Protein AF-A0A9W8NWK1-F1 (afdb_monomer_lite)

Secondary structure (DSSP, 8-state):
---S-HHHHHHHHHHTTT-HHHHHHHHTT-HHHHHHHHHHHTSS-----S-HHHHHHHHHHHHHHHHT--S-GGGPPPHHHHHHHHSTHHHHHHH--S--------PPPS----------

pLDDT: mean 70.82, std 20.49, range [30.94, 94.88]

InterPro domains:
  IPR001810 F-box domain [PF12937] (1-46)
  IPR036047 F-box-like domain superfamily [SSF81383] (1-43)

Radius of gyration: 23.26 Å; chains: 1; bounding box: 52×29×70 Å

Structure (mmCIF, N/CA/C/O backbone):
data_AF-A0A9W8NWK1-F1
#
_entry.id   AF-A0A9W8NWK1-F1
#
loop_
_atom_site.group_PDB
_atom_site.id
_atom_site.type_symbol
_atom_site.label_atom_id
_atom_site.label_alt_id
_atom_site.label_comp_id
_atom_site.label_asym_id
_atom_site.label_entity_id
_atom_site.label_seq_id
_atom_site.pdbx_PDB_ins_code
_atom_site.Cartn_x
_atom_site.Cartn_y
_atom_site.Cartn_z
_atom_site.occupancy
_atom_site.B_iso_or_equiv
_atom_site.auth_seq_id
_atom_site.auth_comp_id
_atom_site.auth_asym_id
_atom_site.auth_atom_id
_atom_site.pdbx_PDB_model_num
ATOM 1 N N . MET A 1 1 ? -17.548 -1.662 20.714 1.00 54.94 1 MET A N 1
ATOM 2 C CA . MET A 1 1 ? -16.149 -1.701 21.197 1.00 54.94 1 MET A CA 1
ATOM 3 C C . MET A 1 1 ? -15.640 -0.285 21.454 1.00 54.94 1 MET A C 1
ATOM 5 O O . MET A 1 1 ? -14.820 0.223 20.707 1.00 54.94 1 MET A O 1
ATOM 9 N N . SER A 1 2 ? -16.175 0.376 22.480 1.00 61.62 2 SER A N 1
ATOM 10 C CA . SER A 1 2 ? -15.897 1.785 22.815 1.00 61.62 2 SER A CA 1
ATOM 11 C C . SER A 1 2 ? -15.067 1.956 24.091 1.00 61.62 2 SER A C 1
ATOM 13 O O . SER A 1 2 ? -14.885 3.077 24.542 1.00 61.62 2 SER A O 1
ATOM 15 N N . ASN A 1 3 ? -14.581 0.858 24.680 1.00 78.31 3 ASN A N 1
ATOM 16 C CA . ASN A 1 3 ? -13.991 0.874 26.024 1.00 78.31 3 ASN A CA 1
ATOM 17 C C . ASN A 1 3 ? -12.473 0.649 26.026 1.00 78.31 3 ASN A C 1
ATOM 19 O O . ASN A 1 3 ? -11.885 0.565 27.098 1.00 78.31 3 ASN A O 1
ATOM 23 N N . LEU A 1 4 ? -11.837 0.523 24.855 1.00 83.94 4 LEU A N 1
ATOM 24 C CA . LEU A 1 4 ? -10.383 0.418 24.775 1.00 83.94 4 LEU A CA 1
ATOM 25 C C . LEU A 1 4 ? -9.787 1.825 24.594 1.00 83.94 4 LEU A C 1
ATOM 27 O O . LEU A 1 4 ? -10.182 2.512 23.648 1.00 83.94 4 LEU A O 1
ATOM 31 N N . PRO A 1 5 ? -8.856 2.260 25.461 1.00 90.88 5 PRO A N 1
ATOM 32 C CA . PRO A 1 5 ? -8.121 3.506 25.279 1.00 90.88 5 PRO A CA 1
ATOM 33 C C . PRO A 1 5 ? -7.426 3.571 23.917 1.00 90.88 5 PRO A C 1
ATOM 35 O O . PRO A 1 5 ? -6.849 2.583 23.457 1.00 90.88 5 PRO A O 1
ATOM 38 N N . GLN A 1 6 ? -7.436 4.753 23.296 1.00 89.75 6 GLN A N 1
ATOM 39 C CA . GLN A 1 6 ? -6.826 4.963 21.979 1.00 89.75 6 GLN A CA 1
ATOM 40 C C . GLN A 1 6 ? -5.323 4.641 21.977 1.00 89.75 6 GLN A C 1
ATOM 42 O O . GLN A 1 6 ? -4.835 4.057 21.020 1.00 89.75 6 GLN A O 1
ATOM 47 N N . GLU A 1 7 ? -4.613 4.926 23.069 1.00 92.44 7 GLU A N 1
ATOM 48 C CA . GLU A 1 7 ? -3.180 4.629 23.222 1.00 92.44 7 GLU A CA 1
ATOM 49 C C . GLU A 1 7 ? -2.863 3.134 23.078 1.00 92.44 7 GLU A C 1
ATOM 51 O O . GLU A 1 7 ? -1.839 2.761 22.508 1.00 92.44 7 GLU A O 1
ATOM 56 N N . LEU A 1 8 ? -3.757 2.264 23.563 1.00 92.06 8 LEU A N 1
ATOM 57 C CA . LEU A 1 8 ? -3.599 0.818 23.415 1.00 92.06 8 LEU A CA 1
ATOM 58 C C . LEU A 1 8 ? -3.880 0.375 21.980 1.00 92.06 8 LEU A C 1
ATOM 60 O O . LEU A 1 8 ? -3.163 -0.477 21.465 1.00 92.06 8 LEU A O 1
ATOM 64 N N . ILE A 1 9 ? -4.885 0.966 21.328 1.00 91.62 9 ILE A N 1
ATOM 65 C CA . ILE A 1 9 ? -5.172 0.716 19.907 1.00 91.62 9 ILE A CA 1
ATOM 66 C C . ILE A 1 9 ? -3.957 1.098 19.058 1.00 91.62 9 ILE A C 1
ATOM 68 O O . ILE A 1 9 ? -3.526 0.315 18.214 1.00 91.62 9 ILE A O 1
ATOM 72 N N . ASP A 1 10 ? -3.384 2.272 19.313 1.00 92.06 10 ASP A N 1
ATOM 73 C CA . ASP A 1 10 ? -2.230 2.767 18.574 1.00 92.06 10 ASP A CA 1
ATOM 74 C C . ASP A 1 10 ? -1.005 1.882 18.805 1.00 92.06 10 ASP A C 1
ATOM 76 O O . ASP A 1 10 ? -0.370 1.479 17.834 1.00 92.06 10 ASP A O 1
ATOM 80 N N . ARG A 1 11 ? -0.729 1.483 20.057 1.00 94.19 11 ARG A N 1
ATOM 81 C CA . ARG A 1 11 ? 0.383 0.574 20.372 1.00 94.19 11 ARG A CA 1
ATOM 82 C C . ARG A 1 11 ? 0.222 -0.790 19.695 1.00 94.19 11 ARG A C 1
ATOM 84 O O . ARG A 1 11 ? 1.182 -1.276 19.113 1.00 94.19 11 ARG A O 1
ATOM 91 N N . ILE A 1 12 ? -0.972 -1.390 19.714 1.00 93.06 12 ILE A N 1
ATOM 92 C CA . ILE A 1 12 ? -1.235 -2.667 19.021 1.00 93.06 12 ILE A CA 1
ATOM 93 C C . ILE A 1 12 ? -0.958 -2.534 17.520 1.00 93.06 12 ILE A C 1
ATOM 95 O O . ILE A 1 12 ? -0.319 -3.396 16.921 1.00 93.06 12 ILE A O 1
ATOM 99 N N . ILE A 1 13 ? -1.441 -1.457 16.903 1.00 93.50 13 ILE A N 1
ATOM 100 C CA . ILE A 1 13 ? -1.285 -1.245 15.464 1.00 93.50 13 ILE A CA 1
ATOM 101 C C . ILE A 1 13 ? 0.173 -0.937 15.097 1.00 93.50 13 ILE A C 1
ATOM 103 O O . ILE A 1 13 ? 0.636 -1.376 14.046 1.00 93.50 13 ILE A O 1
ATOM 107 N N . ASP A 1 14 ? 0.904 -0.221 15.949 1.00 92.62 14 ASP A N 1
ATOM 108 C CA . ASP A 1 14 ? 2.316 0.093 15.731 1.00 92.62 14 ASP A CA 1
ATOM 109 C C . ASP A 1 14 ? 3.197 -1.168 15.792 1.00 92.62 14 ASP A C 1
ATOM 111 O O . ASP A 1 14 ? 4.066 -1.334 14.934 1.00 92.62 14 ASP A O 1
ATOM 115 N N . GLU A 1 15 ? 2.923 -2.102 16.711 1.00 94.88 15 GLU A N 1
ATOM 116 C CA . GLU A 1 15 ? 3.594 -3.417 16.766 1.00 94.88 15 GLU A CA 1
ATOM 117 C C . GLU A 1 15 ? 3.325 -4.262 15.507 1.00 94.88 15 GLU A C 1
ATOM 119 O O . GLU A 1 15 ? 4.193 -4.991 15.026 1.00 94.88 15 GLU A O 1
ATOM 124 N N . LEU A 1 16 ? 2.134 -4.127 14.919 1.00 91.50 16 LEU A N 1
ATOM 125 C CA . LEU A 1 16 ? 1.722 -4.852 13.711 1.00 91.50 16 LEU A CA 1
ATOM 126 C C . LEU A 1 16 ? 2.062 -4.116 12.409 1.00 91.50 16 LEU A C 1
ATOM 128 O O . LEU A 1 16 ? 1.701 -4.575 11.327 1.00 91.50 16 LEU A O 1
ATOM 132 N N . SER A 1 17 ? 2.782 -2.994 12.482 1.00 89.38 17 SER A N 1
ATOM 133 C CA . SER A 1 17 ? 3.072 -2.130 11.328 1.00 89.38 17 SER A CA 1
ATOM 134 C C . SER A 1 17 ? 3.798 -2.838 10.172 1.00 89.38 17 SER A C 1
ATOM 136 O O . SER A 1 17 ? 3.676 -2.425 9.019 1.00 89.38 17 SER A O 1
ATOM 138 N N . ASN A 1 18 ? 4.512 -3.928 10.463 1.00 87.44 18 ASN A N 1
ATOM 139 C CA . ASN A 1 18 ? 5.252 -4.719 9.477 1.00 87.44 18 ASN A CA 1
ATOM 140 C C . ASN A 1 18 ? 4.399 -5.801 8.783 1.00 87.44 18 ASN A C 1
ATOM 142 O O . ASN A 1 18 ? 4.842 -6.384 7.794 1.00 87.44 18 ASN A O 1
ATOM 146 N N . LEU A 1 19 ? 3.189 -6.082 9.277 1.00 90.38 19 LEU A N 1
ATOM 147 C CA . LEU A 1 19 ? 2.317 -7.154 8.792 1.00 90.38 19 LEU A CA 1
ATOM 148 C C . LEU A 1 19 ? 1.136 -6.558 8.014 1.00 90.38 19 LEU A C 1
ATOM 150 O O . LEU A 1 19 ? 0.080 -6.246 8.561 1.00 90.38 19 LEU A O 1
ATOM 154 N N . ILE A 1 20 ? 1.319 -6.382 6.700 1.00 88.81 20 ILE A N 1
ATOM 155 C CA . ILE A 1 20 ? 0.347 -5.695 5.826 1.00 88.81 20 ILE A CA 1
ATOM 156 C C . ILE A 1 20 ? -1.021 -6.393 5.824 1.00 88.81 20 ILE A C 1
ATOM 158 O O . ILE A 1 20 ? -2.052 -5.719 5.823 1.00 88.81 20 ILE A O 1
ATOM 162 N N . GLU A 1 21 ? -1.049 -7.726 5.807 1.00 90.69 21 GLU A N 1
ATOM 163 C CA . GLU A 1 21 ? -2.303 -8.493 5.827 1.00 90.69 21 GLU A CA 1
ATOM 164 C C . GLU A 1 21 ? -3.075 -8.276 7.132 1.00 90.69 21 GLU A C 1
ATOM 166 O O . GLU A 1 21 ? -4.275 -7.996 7.099 1.00 90.69 21 GLU A O 1
ATOM 171 N N . ASP A 1 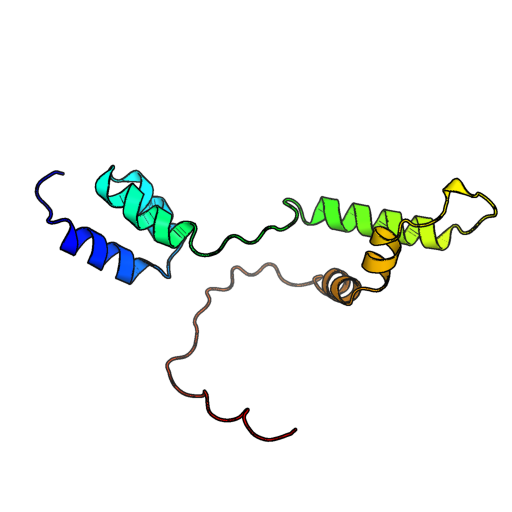22 ? -2.378 -8.280 8.267 1.00 91.12 22 ASP A N 1
ATOM 172 C CA . ASP A 1 22 ? -2.987 -8.024 9.570 1.00 91.12 22 ASP A CA 1
ATOM 173 C C . ASP A 1 22 ? -3.508 -6.592 9.667 1.00 91.12 22 ASP A C 1
ATOM 175 O O . ASP A 1 22 ? -4.652 -6.380 10.062 1.00 91.12 22 ASP A O 1
ATOM 179 N N . LEU A 1 23 ? -2.741 -5.599 9.206 1.00 91.69 23 LEU A N 1
ATOM 180 C CA . LEU A 1 23 ? -3.206 -4.212 9.136 1.00 91.69 23 LEU A CA 1
ATOM 181 C C . LEU A 1 23 ? -4.469 -4.056 8.275 1.00 91.69 23 LEU A C 1
ATOM 183 O O . LEU A 1 23 ? -5.361 -3.277 8.626 1.00 91.69 23 LEU A O 1
ATOM 187 N N . ARG A 1 24 ? -4.582 -4.795 7.160 1.00 92.69 24 ARG A N 1
ATOM 188 C CA . ARG A 1 24 ? -5.802 -4.810 6.333 1.00 92.69 24 ARG A CA 1
ATOM 189 C C . ARG A 1 24 ? -6.980 -5.369 7.117 1.00 92.69 24 ARG A C 1
ATOM 191 O O . ARG A 1 24 ? -8.033 -4.735 7.129 1.00 92.69 24 ARG A O 1
ATOM 198 N N . ASN A 1 25 ? -6.795 -6.482 7.817 1.00 93.88 25 ASN A N 1
ATOM 199 C CA . ASN A 1 25 ? -7.840 -7.082 8.644 1.00 93.88 25 ASN A CA 1
ATOM 200 C C . ASN A 1 25 ? -8.268 -6.137 9.778 1.00 93.88 25 ASN A C 1
ATOM 202 O O . ASN A 1 25 ? -9.459 -5.892 9.973 1.00 93.88 25 ASN A O 1
ATOM 206 N N . LEU A 1 26 ? -7.307 -5.513 10.463 1.00 91.69 26 LEU A N 1
ATOM 207 C CA . LEU A 1 26 ? -7.555 -4.542 11.530 1.00 91.69 26 LEU A CA 1
ATOM 208 C C . LEU A 1 26 ? -8.303 -3.297 11.051 1.00 91.69 26 LEU A C 1
ATOM 210 O O . LEU A 1 26 ? -9.129 -2.747 11.784 1.00 91.69 26 LEU A O 1
ATOM 214 N N . SER A 1 27 ? -8.071 -2.877 9.806 1.00 92.75 27 SER A N 1
ATOM 215 C CA . SER A 1 27 ? -8.784 -1.748 9.209 1.00 92.75 27 SER A CA 1
ATOM 216 C C . SER A 1 27 ? -10.302 -1.973 9.112 1.00 92.75 27 SER A C 1
ATOM 218 O O . SER A 1 27 ? -11.064 -1.006 9.073 1.00 92.75 27 SER A O 1
ATOM 220 N N . LEU A 1 28 ? -10.752 -3.233 9.139 1.00 94.19 28 LEU A N 1
ATOM 221 C CA . LEU A 1 28 ? -12.160 -3.617 9.029 1.00 94.19 28 LEU A CA 1
ATOM 222 C C . LEU A 1 28 ? -12.860 -3.790 10.387 1.00 94.19 28 LEU A C 1
ATOM 224 O O . LEU A 1 28 ? -14.083 -3.904 10.420 1.00 94.19 28 LEU A O 1
ATOM 228 N N . VAL A 1 29 ? -12.125 -3.783 11.507 1.00 91.00 29 VAL A N 1
ATOM 229 C CA . VAL A 1 29 ? -12.680 -4.073 12.843 1.00 91.00 29 VAL A CA 1
ATOM 230 C C . VAL A 1 29 ? -13.611 -2.957 13.323 1.00 91.00 29 VAL A C 1
ATOM 232 O O . VAL A 1 29 ? -14.773 -3.199 13.646 1.00 91.00 29 VAL A O 1
ATOM 235 N N . CYS A 1 30 ? -13.115 -1.718 13.404 1.00 87.88 30 CYS A N 1
ATOM 236 C CA . CYS A 1 30 ? -13.932 -0.543 13.714 1.00 87.88 30 CYS A CA 1
ATOM 237 C C . CYS A 1 30 ? -13.226 0.776 13.350 1.00 87.88 30 CYS A C 1
ATOM 239 O O . CYS A 1 30 ? -12.038 0.815 13.029 1.00 87.88 30 CYS A O 1
ATOM 241 N N . ARG A 1 31 ? -13.968 1.893 13.416 1.00 88.69 31 ARG A N 1
ATOM 242 C CA . ARG A 1 31 ? -13.493 3.222 12.980 1.00 88.69 31 ARG A CA 1
ATOM 243 C C . ARG A 1 31 ? -12.185 3.698 13.649 1.00 88.69 31 ARG A C 1
ATOM 245 O O . ARG A 1 31 ? -11.366 4.262 12.924 1.00 88.69 31 ARG A O 1
ATOM 252 N N . PRO A 1 32 ? -11.957 3.507 14.967 1.00 86.00 32 PRO A N 1
ATOM 253 C CA . PRO A 1 32 ? -10.690 3.890 15.598 1.00 86.00 32 PRO A CA 1
ATOM 254 C C . PRO A 1 32 ? -9.475 3.148 15.026 1.00 86.00 32 PRO A C 1
ATOM 256 O O . PRO A 1 32 ? -8.440 3.762 14.783 1.00 86.00 32 PRO A O 1
ATOM 259 N N . TRP A 1 33 ? -9.627 1.856 14.727 1.00 91.19 33 TRP A N 1
ATOM 260 C CA . TRP A 1 33 ? -8.556 1.014 14.189 1.00 91.19 33 TRP A CA 1
ATOM 261 C C . TRP A 1 33 ? -8.243 1.377 12.737 1.00 91.19 33 TRP A C 1
ATOM 263 O O . TRP A 1 33 ? -7.081 1.479 12.355 1.00 91.19 33 TRP A O 1
ATOM 273 N N . LEU A 1 34 ? -9.281 1.673 11.945 1.00 92.38 34 LEU A N 1
ATOM 274 C CA . LEU A 1 34 ? -9.150 2.076 10.544 1.00 92.38 34 LEU A CA 1
ATOM 275 C C . LEU A 1 34 ? -8.202 3.266 10.355 1.00 92.38 34 LEU A C 1
ATOM 277 O O . LEU A 1 34 ? -7.365 3.242 9.453 1.00 92.38 34 LEU A O 1
ATOM 281 N N . ARG A 1 35 ? -8.325 4.318 11.176 1.00 90.69 35 ARG A N 1
ATOM 282 C CA . ARG A 1 35 ? -7.510 5.535 11.014 1.00 90.69 35 ARG A CA 1
ATOM 283 C C . ARG A 1 35 ? -6.018 5.241 11.163 1.00 90.69 35 ARG A C 1
ATOM 285 O O . ARG A 1 35 ? -5.239 5.647 10.304 1.00 90.69 35 ARG A O 1
ATOM 292 N N . ARG A 1 36 ? -5.638 4.507 12.210 1.00 91.12 36 ARG A N 1
ATOM 293 C CA . ARG A 1 36 ? -4.237 4.171 12.482 1.00 91.12 36 ARG A CA 1
ATOM 294 C C . ARG A 1 36 ? -3.713 3.081 11.542 1.00 91.12 36 ARG A C 1
ATOM 296 O O . ARG A 1 36 ? -2.603 3.207 11.041 1.00 91.12 36 ARG A O 1
ATOM 303 N N . ALA A 1 37 ? -4.519 2.075 11.202 1.00 93.06 37 ALA A N 1
ATOM 304 C CA . ALA A 1 37 ? -4.120 1.043 10.243 1.00 93.06 37 ALA A CA 1
ATOM 305 C C . ALA A 1 37 ? -3.822 1.633 8.853 1.00 93.06 37 ALA A C 1
ATOM 307 O O . ALA A 1 37 ? -2.826 1.276 8.229 1.00 93.06 37 ALA A O 1
ATOM 308 N N . ARG A 1 38 ? -4.629 2.596 8.379 1.00 93.00 38 ARG A N 1
ATOM 309 C CA . ARG A 1 38 ? -4.377 3.288 7.100 1.00 93.00 38 ARG A CA 1
ATOM 310 C C . ARG A 1 38 ? -3.070 4.072 7.097 1.00 93.00 38 ARG A C 1
ATOM 312 O O . ARG A 1 38 ? -2.412 4.095 6.063 1.00 93.00 38 ARG A O 1
ATOM 319 N N . TYR A 1 39 ? -2.694 4.688 8.217 1.00 92.06 39 TYR A N 1
ATOM 320 C CA . TYR A 1 39 ? -1.415 5.393 8.321 1.00 92.06 39 TYR A CA 1
ATOM 321 C C . TYR A 1 39 ? -0.240 4.471 7.964 1.00 92.06 39 TYR A C 1
ATOM 323 O O . TYR A 1 39 ? 0.610 4.848 7.163 1.00 92.06 39 TYR A O 1
ATOM 331 N N . HIS A 1 40 ? -0.245 3.236 8.474 1.00 90.31 40 HIS A N 1
ATOM 332 C CA . HIS A 1 40 ? 0.796 2.254 8.159 1.00 90.31 40 HIS A CA 1
ATOM 333 C C . HIS A 1 40 ? 0.627 1.626 6.772 1.00 90.31 40 HIS A C 1
ATOM 335 O O . HIS A 1 40 ? 1.603 1.520 6.035 1.00 90.31 40 HIS A O 1
ATOM 341 N N . LEU A 1 41 ? -0.603 1.288 6.362 1.00 90.06 41 LEU A N 1
ATOM 342 C CA . LEU A 1 41 ? -0.880 0.696 5.042 1.00 90.06 41 LEU A CA 1
ATOM 343 C C . LEU A 1 41 ? -0.475 1.598 3.872 1.00 90.06 41 LEU A C 1
ATOM 345 O O . LEU A 1 41 ? -0.081 1.096 2.824 1.00 90.06 41 LEU A O 1
ATOM 349 N N . PHE A 1 42 ? -0.588 2.914 4.040 1.00 89.50 42 PHE A N 1
ATOM 350 C CA . PHE A 1 42 ? -0.256 3.897 3.010 1.00 89.50 42 PHE A CA 1
ATOM 351 C C . PHE A 1 42 ? 1.057 4.637 3.298 1.00 89.50 42 PHE A C 1
ATOM 353 O O . PHE A 1 42 ? 1.321 5.667 2.681 1.00 89.50 42 PHE A O 1
ATOM 360 N N . ARG A 1 43 ? 1.903 4.117 4.203 1.00 88.19 43 ARG A N 1
ATOM 361 C CA . ARG A 1 43 ? 3.222 4.700 4.508 1.00 88.19 43 ARG A CA 1
ATOM 362 C C . ARG A 1 43 ? 4.159 4.686 3.299 1.00 88.19 43 ARG A C 1
ATOM 364 O O . ARG A 1 43 ? 4.997 5.572 3.163 1.00 88.19 43 ARG A O 1
ATOM 371 N N . SER A 1 44 ? 4.024 3.683 2.436 1.00 77.69 44 SER A N 1
ATOM 372 C CA . SER A 1 44 ? 4.743 3.581 1.170 1.00 77.69 44 SER A CA 1
ATOM 373 C C . SER A 1 44 ? 3.773 3.144 0.084 1.00 77.69 44 SER A C 1
ATOM 375 O O . SER A 1 44 ? 3.062 2.152 0.243 1.00 77.69 44 SER A O 1
ATOM 377 N N . ILE A 1 45 ? 3.730 3.900 -1.009 1.00 76.44 45 ILE A N 1
ATOM 378 C CA . ILE A 1 45 ? 2.925 3.577 -2.183 1.00 76.44 45 ILE A CA 1
ATOM 379 C C . ILE A 1 45 ? 3.898 3.373 -3.334 1.00 76.44 45 ILE A C 1
ATOM 381 O O . ILE A 1 45 ? 4.535 4.316 -3.799 1.00 76.44 45 ILE A O 1
ATOM 385 N N . THR A 1 46 ? 4.009 2.137 -3.802 1.00 69.94 46 THR A N 1
ATOM 386 C CA . THR A 1 46 ? 4.696 1.834 -5.051 1.00 69.94 46 THR A CA 1
ATOM 387 C C . THR A 1 46 ? 3.730 2.044 -6.206 1.00 69.94 46 THR A C 1
ATOM 389 O O . THR A 1 46 ? 2.757 1.310 -6.380 1.00 69.94 46 THR A O 1
ATOM 392 N N . LEU A 1 47 ? 3.996 3.073 -7.006 1.00 72.44 47 LEU A N 1
ATOM 393 C CA . LEU A 1 47 ? 3.339 3.253 -8.293 1.00 72.44 47 LEU A CA 1
ATOM 394 C C . LEU A 1 47 ? 4.050 2.352 -9.297 1.00 72.44 47 LEU A C 1
ATOM 396 O O . LEU A 1 47 ? 5.115 2.684 -9.809 1.00 72.44 47 LEU A O 1
ATOM 400 N N . GLY A 1 48 ? 3.476 1.173 -9.506 1.00 66.44 48 GLY A N 1
ATOM 401 C CA . GLY A 1 48 ? 3.915 0.228 -10.515 1.00 66.44 48 GLY A CA 1
ATOM 402 C C . GLY A 1 48 ? 2.793 -0.033 -11.517 1.00 66.44 48 GLY A C 1
ATOM 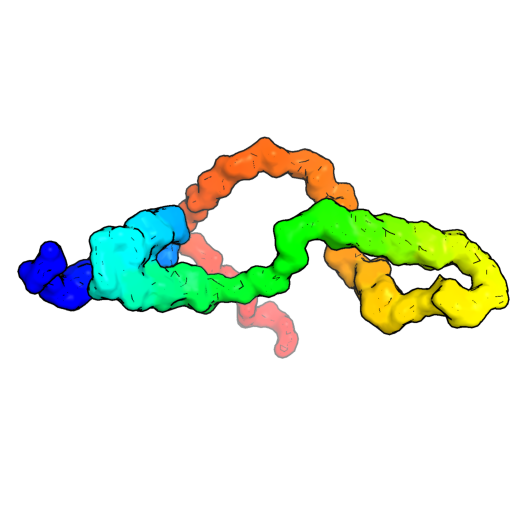403 O O . GLY A 1 48 ? 1.615 0.047 -11.154 1.00 66.44 48 GLY A O 1
ATOM 404 N N . PRO A 1 49 ? 3.126 -0.342 -12.773 1.00 64.38 49 PRO A N 1
ATOM 405 C CA . PRO A 1 49 ? 2.166 -0.912 -13.709 1.00 64.38 49 PRO A CA 1
ATOM 406 C C . PRO A 1 49 ? 1.420 -2.101 -13.089 1.00 64.38 49 PRO A C 1
ATOM 408 O O . PRO A 1 49 ? 2.006 -2.974 -12.448 1.00 64.38 49 PRO A O 1
ATOM 411 N N . ARG A 1 50 ? 0.094 -2.071 -13.244 1.00 62.19 50 ARG A N 1
ATOM 412 C CA . ARG A 1 50 ? -0.857 -2.921 -12.516 1.00 62.19 50 ARG A CA 1
ATOM 413 C C . ARG A 1 50 ? -0.797 -4.382 -12.953 1.00 62.19 50 ARG A C 1
ATOM 415 O O . ARG A 1 50 ? -1.092 -5.263 -12.150 1.00 62.19 50 ARG A O 1
ATOM 422 N N . ASP A 1 51 ? -0.403 -4.609 -14.203 1.00 75.56 51 ASP A N 1
ATOM 423 C CA . ASP A 1 51 ? -0.207 -5.925 -14.788 1.00 75.56 51 ASP A CA 1
ATOM 424 C C . ASP A 1 51 ? 1.171 -6.001 -15.455 1.00 75.56 51 ASP A C 1
ATOM 426 O O . ASP A 1 51 ? 1.484 -5.266 -16.394 1.00 75.56 51 ASP A O 1
ATOM 430 N N . LEU A 1 52 ? 2.008 -6.919 -14.971 1.00 73.06 52 LEU A N 1
ATOM 431 C CA . LEU A 1 52 ? 3.322 -7.186 -15.553 1.00 73.06 52 LEU A CA 1
ATOM 432 C C . LEU A 1 52 ? 3.220 -7.663 -17.006 1.00 73.06 52 LEU A C 1
ATOM 434 O O . LEU A 1 52 ? 4.148 -7.457 -17.791 1.00 73.06 52 LEU A O 1
ATOM 438 N N . LYS A 1 53 ? 2.095 -8.289 -17.366 1.00 77.75 53 LYS A N 1
ATOM 439 C CA . LYS A 1 53 ? 1.813 -8.747 -18.721 1.00 77.75 53 LYS A CA 1
ATOM 440 C C . LYS A 1 53 ? 1.699 -7.572 -19.689 1.00 77.75 53 LYS A C 1
ATOM 442 O O . LYS A 1 53 ? 2.376 -7.591 -20.711 1.00 77.75 53 LYS A O 1
ATOM 447 N N . GLU A 1 54 ? 0.940 -6.538 -19.331 1.00 77.75 54 GLU A N 1
ATOM 448 C CA . GLU A 1 54 ? 0.764 -5.336 -20.159 1.00 77.75 54 GLU A CA 1
ATOM 449 C C . GLU A 1 54 ? 2.105 -4.636 -20.423 1.00 77.75 54 GLU A C 1
ATOM 451 O O . GLU A 1 54 ? 2.416 -4.279 -21.558 1.00 77.75 54 GLU A O 1
ATOM 456 N N . ILE A 1 55 ? 2.956 -4.514 -19.397 1.00 76.94 55 ILE A N 1
ATOM 457 C CA . ILE A 1 55 ? 4.306 -3.939 -19.550 1.00 76.94 55 ILE A CA 1
ATOM 458 C C . ILE A 1 55 ? 5.145 -4.780 -20.502 1.00 76.94 55 ILE A C 1
ATOM 460 O O . ILE A 1 55 ? 5.860 -4.247 -21.347 1.00 76.94 55 ILE A O 1
ATOM 464 N N . ARG A 1 56 ? 5.102 -6.107 -20.338 1.00 78.12 56 ARG A N 1
ATOM 465 C CA . ARG A 1 56 ? 5.914 -7.033 -21.123 1.00 78.12 56 ARG A CA 1
ATOM 466 C C . ARG A 1 56 ? 5.502 -7.003 -22.588 1.00 78.12 56 ARG A C 1
ATOM 468 O O . ARG A 1 56 ? 6.368 -7.002 -23.459 1.00 78.12 56 ARG A O 1
ATOM 475 N N . GLU A 1 57 ? 4.202 -6.974 -22.849 1.00 82.44 57 GLU A N 1
ATOM 476 C CA . GLU A 1 57 ? 3.641 -6.843 -24.191 1.00 82.44 57 GLU A CA 1
ATOM 477 C C . GLU A 1 57 ? 4.036 -5.507 -24.817 1.00 82.44 57 GLU A C 1
ATOM 479 O O . GLU A 1 57 ? 4.522 -5.485 -25.947 1.00 82.44 57 GLU A O 1
ATOM 484 N N . HIS A 1 58 ? 3.943 -4.415 -24.057 1.00 81.88 58 HIS A N 1
ATOM 485 C CA . HIS A 1 58 ? 4.397 -3.103 -24.502 1.00 81.88 58 HIS A CA 1
ATOM 486 C C . HIS A 1 58 ? 5.900 -3.094 -24.828 1.00 81.88 58 HIS A C 1
ATOM 488 O O . HIS A 1 58 ? 6.303 -2.638 -25.896 1.00 81.88 58 HIS A O 1
ATOM 494 N N . TYR A 1 59 ? 6.740 -3.676 -23.971 1.00 82.31 59 TYR A N 1
ATOM 495 C CA . TYR A 1 59 ? 8.175 -3.797 -24.224 1.00 82.31 59 TYR A CA 1
ATOM 496 C C . TYR A 1 59 ? 8.478 -4.645 -25.471 1.00 82.31 59 TYR A C 1
ATOM 498 O O . TYR A 1 59 ? 9.319 -4.272 -26.291 1.00 82.31 59 TYR A O 1
ATOM 506 N N . ALA A 1 60 ? 7.783 -5.773 -25.649 1.00 83.06 60 ALA A N 1
ATOM 507 C CA . ALA A 1 60 ? 7.934 -6.631 -26.823 1.00 83.06 60 ALA A CA 1
ATOM 508 C C . ALA A 1 60 ? 7.533 -5.903 -28.115 1.00 83.06 60 ALA A C 1
ATOM 510 O O . ALA A 1 60 ? 8.252 -5.994 -29.113 1.00 83.06 60 ALA A O 1
ATOM 511 N N . TYR A 1 61 ? 6.441 -5.136 -28.073 1.00 83.31 61 TYR A N 1
ATOM 512 C CA . TYR A 1 61 ? 6.014 -4.263 -29.162 1.00 83.31 61 TYR A CA 1
ATOM 513 C C . TYR A 1 61 ? 7.092 -3.228 -29.508 1.00 83.31 61 TYR A C 1
ATOM 515 O O . TYR A 1 61 ? 7.517 -3.154 -30.661 1.00 83.31 61 TYR A O 1
ATOM 523 N N . VAL A 1 62 ? 7.605 -2.494 -28.515 1.00 83.44 62 VAL A N 1
ATOM 524 C CA . VAL A 1 62 ? 8.647 -1.472 -28.709 1.00 83.44 62 VAL A CA 1
ATOM 525 C C . VAL A 1 62 ? 9.929 -2.087 -29.287 1.00 83.44 62 VAL A C 1
ATOM 527 O O . VAL A 1 62 ? 10.524 -1.544 -30.220 1.00 83.44 62 VAL A O 1
ATOM 530 N N . LYS A 1 63 ? 10.334 -3.269 -28.805 1.00 83.94 63 LYS A N 1
ATOM 531 C CA . LYS A 1 63 ? 11.490 -4.015 -29.328 1.00 83.94 63 LYS A CA 1
ATOM 532 C C . LYS A 1 63 ? 11.285 -4.458 -30.779 1.00 83.94 63 LYS A C 1
ATOM 534 O O . LYS A 1 63 ? 12.211 -4.380 -31.591 1.00 83.94 63 LYS A O 1
ATOM 539 N N . GLN A 1 64 ? 10.082 -4.911 -31.124 1.00 83.12 64 GLN A N 1
ATOM 540 C CA . GLN A 1 64 ? 9.742 -5.295 -32.490 1.00 83.12 64 GLN A CA 1
ATOM 541 C C . GLN A 1 64 ? 9.718 -4.078 -33.423 1.00 83.12 64 GLN A C 1
ATOM 543 O O . GLN A 1 64 ? 10.304 -4.144 -34.503 1.00 83.12 64 GLN A O 1
ATOM 548 N N . LYS A 1 65 ? 9.118 -2.963 -32.993 1.00 83.31 65 LYS A N 1
ATOM 549 C CA . LYS A 1 65 ? 9.113 -1.679 -33.712 1.00 83.31 65 LYS A CA 1
ATOM 550 C C . LYS A 1 65 ? 10.541 -1.203 -33.996 1.00 83.31 65 LYS A C 1
ATOM 552 O O . LYS A 1 65 ? 10.883 -0.932 -35.141 1.00 83.31 65 LYS A O 1
ATOM 557 N N . ALA A 1 66 ? 11.424 -1.244 -32.995 1.00 78.75 66 ALA A N 1
ATOM 558 C CA . ALA A 1 66 ? 12.843 -0.914 -33.154 1.00 78.75 66 ALA A CA 1
ATOM 559 C C . ALA A 1 66 ? 13.575 -1.801 -34.180 1.00 78.75 66 ALA A C 1
ATOM 561 O O . ALA A 1 66 ? 14.505 -1.343 -34.845 1.00 78.75 66 ALA A O 1
ATOM 562 N N . SER A 1 67 ? 13.156 -3.063 -34.311 1.00 78.31 67 SER A N 1
ATOM 563 C CA . SER A 1 67 ? 13.751 -4.039 -35.234 1.00 78.31 67 SER A CA 1
ATOM 564 C C . SER A 1 67 ? 13.261 -3.877 -36.676 1.00 78.31 67 SER A C 1
ATOM 566 O O . SER A 1 67 ? 13.932 -4.324 -37.601 1.00 78.31 67 SER A O 1
ATOM 568 N N . ARG A 1 68 ? 12.100 -3.243 -36.885 1.00 73.25 68 ARG A N 1
ATOM 569 C CA . ARG A 1 68 ? 11.449 -3.096 -38.196 1.00 73.25 68 ARG A CA 1
ATOM 570 C C . ARG A 1 68 ? 11.992 -1.959 -39.061 1.00 73.25 68 ARG A C 1
ATOM 572 O O . ARG A 1 68 ? 11.461 -1.786 -40.148 1.00 7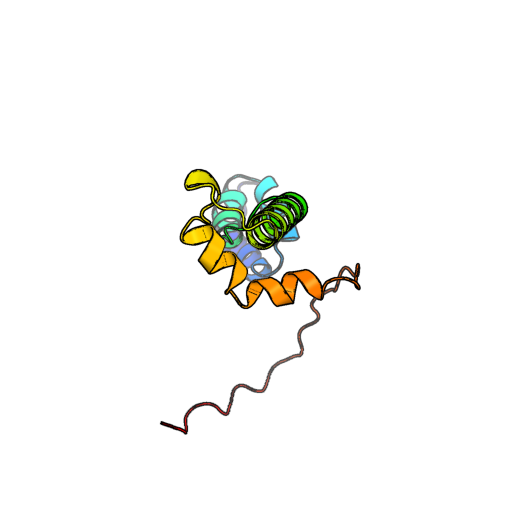3.25 68 ARG A O 1
ATOM 579 N N . ARG A 1 69 ? 13.018 -1.217 -38.613 1.00 59.28 69 ARG A N 1
ATOM 580 C CA . ARG A 1 69 ? 13.508 0.029 -39.242 1.00 59.28 69 ARG A CA 1
ATOM 581 C C . ARG A 1 69 ? 13.425 0.018 -40.778 1.00 59.28 69 ARG A C 1
ATOM 583 O O . ARG A 1 69 ? 14.312 -0.488 -41.462 1.00 59.28 69 ARG A O 1
ATOM 590 N N . GLY A 1 70 ? 12.365 0.651 -41.271 1.00 57.25 70 GLY A N 1
ATOM 591 C CA . GLY A 1 70 ? 12.150 1.108 -42.635 1.00 57.25 70 GLY A CA 1
ATOM 592 C C . GLY A 1 70 ? 11.910 2.618 -42.616 1.00 57.25 70 GLY A C 1
ATOM 593 O O . GLY A 1 70 ? 11.733 3.213 -41.559 1.00 57.25 70 GLY A O 1
ATOM 594 N N . TRP A 1 71 ? 11.980 3.246 -43.783 1.00 53.31 71 TRP A N 1
ATOM 595 C CA . TRP A 1 71 ? 12.031 4.695 -44.014 1.00 53.31 71 TRP A CA 1
ATOM 596 C C . TRP A 1 71 ? 10.690 5.424 -43.743 1.00 53.31 71 TRP A C 1
ATOM 598 O O . TRP A 1 71 ? 10.313 6.303 -44.508 1.00 53.31 71 TRP A O 1
ATOM 608 N N . ASP A 1 72 ? 9.938 5.041 -42.706 1.00 64.88 72 ASP A N 1
ATOM 609 C CA . ASP A 1 72 ? 8.701 5.715 -42.294 1.00 64.88 72 ASP A CA 1
ATOM 610 C C . ASP A 1 72 ? 8.999 6.694 -41.134 1.00 64.88 72 ASP A C 1
ATOM 612 O O . ASP A 1 72 ? 9.506 6.280 -40.084 1.00 64.88 72 ASP A O 1
ATOM 616 N N . PRO A 1 73 ? 8.749 8.008 -41.301 1.00 61.19 73 PRO A N 1
ATOM 617 C CA . PRO A 1 73 ? 8.924 9.001 -40.244 1.00 61.19 73 PRO A CA 1
ATOM 618 C C . PRO A 1 73 ? 8.105 8.732 -38.973 1.00 61.19 73 PRO A C 1
ATOM 620 O O . PRO A 1 73 ? 8.539 9.166 -37.902 1.00 61.19 73 PRO A O 1
ATOM 623 N N . ASP A 1 74 ? 6.970 8.032 -39.076 1.00 67.44 74 ASP A N 1
ATOM 624 C CA . ASP A 1 74 ? 6.070 7.722 -37.952 1.00 67.44 74 ASP A CA 1
ATOM 625 C C . ASP A 1 74 ? 6.506 6.458 -37.176 1.00 67.44 74 ASP A C 1
ATOM 627 O O . ASP A 1 74 ? 6.140 6.241 -36.019 1.00 67.44 74 ASP A O 1
ATOM 631 N N . ASP A 1 75 ? 7.410 5.659 -37.758 1.00 67.81 75 ASP A N 1
ATOM 632 C CA . ASP A 1 75 ? 8.039 4.502 -37.100 1.00 67.81 75 ASP A CA 1
ATOM 633 C C . ASP A 1 75 ? 9.163 4.894 -36.126 1.00 67.81 75 ASP A C 1
ATOM 635 O O . ASP A 1 75 ? 9.820 4.039 -35.515 1.00 67.81 75 ASP A O 1
ATOM 639 N N . ARG A 1 76 ? 9.388 6.197 -35.926 1.00 73.25 76 ARG A N 1
ATOM 640 C CA . ARG A 1 76 ? 10.336 6.689 -34.928 1.00 73.25 76 ARG A CA 1
ATOM 641 C C . ARG A 1 76 ? 9.883 6.293 -33.525 1.00 73.25 76 ARG A C 1
ATOM 643 O O . ARG A 1 76 ? 8.710 6.379 -33.159 1.00 73.25 76 ARG A O 1
ATOM 650 N N . LEU A 1 77 ? 10.843 5.825 -32.737 1.00 76.19 77 LEU A N 1
ATOM 651 C CA . LEU A 1 77 ? 10.627 5.552 -31.325 1.00 76.19 77 LEU A CA 1
ATOM 652 C C . LEU A 1 77 ? 10.483 6.884 -30.588 1.00 76.19 77 LEU A C 1
ATOM 654 O O . LEU A 1 77 ? 11.251 7.818 -30.822 1.00 76.19 77 LEU A O 1
ATOM 658 N N . SER A 1 78 ? 9.502 6.970 -29.697 1.00 81.12 78 SER A N 1
ATOM 659 C CA . SER A 1 78 ? 9.395 8.081 -28.755 1.00 81.12 78 SER A CA 1
ATOM 660 C C . SER A 1 78 ? 10.597 8.089 -27.806 1.00 81.12 78 SER A C 1
ATOM 662 O O . SER A 1 78 ? 11.188 7.047 -27.522 1.00 81.12 78 SER A O 1
ATOM 664 N N . PHE A 1 79 ? 10.921 9.255 -27.244 1.00 79.56 79 PHE A N 1
ATOM 665 C CA . PHE A 1 79 ? 11.961 9.396 -26.222 1.00 79.56 79 PHE A CA 1
ATOM 666 C C . PHE A 1 79 ? 11.784 8.401 -25.060 1.00 79.56 79 PHE A C 1
ATOM 668 O O . PHE A 1 79 ? 12.755 7.800 -24.604 1.00 79.56 79 PHE A O 1
ATOM 675 N N . GLU A 1 80 ? 10.544 8.167 -24.621 1.00 77.06 80 GLU A N 1
ATOM 676 C CA . GLU A 1 80 ? 10.255 7.205 -23.550 1.00 77.06 80 GLU A CA 1
ATOM 677 C C . GLU A 1 80 ? 10.442 5.747 -24.000 1.00 77.06 80 GLU A C 1
ATOM 679 O O . GLU A 1 80 ? 10.920 4.923 -23.224 1.00 77.06 80 GLU A O 1
ATOM 684 N N . GLU A 1 81 ? 10.149 5.425 -25.264 1.00 81.56 81 GLU A N 1
ATOM 685 C CA . GLU A 1 81 ? 10.377 4.091 -25.840 1.00 81.56 81 GLU A CA 1
ATOM 686 C C . GLU A 1 81 ? 11.881 3.805 -25.987 1.00 81.56 81 GLU A C 1
ATOM 688 O O . GLU A 1 81 ? 12.356 2.719 -25.648 1.00 81.56 81 GLU A O 1
ATOM 693 N N . GLU A 1 82 ? 12.662 4.796 -26.428 1.00 80.94 82 GLU A N 1
ATOM 694 C CA . GLU A 1 82 ? 14.122 4.693 -26.499 1.00 80.94 82 GLU A CA 1
ATOM 695 C C . GLU A 1 82 ? 14.750 4.544 -25.112 1.00 80.94 82 GLU A C 1
ATOM 697 O O . GLU A 1 82 ? 15.652 3.725 -24.911 1.00 80.94 82 GLU A O 1
ATOM 702 N N . LYS A 1 83 ? 14.257 5.312 -24.138 1.00 81.00 83 LYS A N 1
ATOM 703 C CA . LYS A 1 83 ? 14.684 5.231 -22.741 1.00 81.00 83 LYS A CA 1
ATOM 704 C C . LYS A 1 83 ? 14.332 3.879 -22.124 1.00 81.00 83 LYS A C 1
ATOM 706 O O . LYS A 1 83 ? 15.169 3.314 -21.422 1.00 81.00 83 LYS A O 1
ATOM 711 N N . LEU A 1 84 ? 13.155 3.327 -22.424 1.00 78.94 84 LEU A N 1
ATOM 712 C CA . LEU A 1 84 ? 12.736 1.996 -21.981 1.00 78.94 84 LEU A CA 1
ATOM 713 C C . LEU A 1 84 ? 13.690 0.912 -22.504 1.00 78.94 84 LEU A C 1
ATOM 715 O O . LEU A 1 84 ? 14.165 0.090 -21.719 1.00 78.94 84 LEU A O 1
ATOM 719 N N . LEU A 1 85 ? 14.030 0.950 -23.798 1.00 76.38 85 LEU A N 1
ATOM 720 C CA . LEU A 1 85 ? 14.963 0.003 -24.425 1.00 76.38 85 LEU A CA 1
ATOM 721 C C . LEU A 1 85 ? 16.394 0.102 -23.879 1.00 76.38 85 LEU A C 1
ATOM 723 O O . LEU A 1 85 ? 17.094 -0.907 -23.845 1.00 76.38 85 LEU A O 1
ATOM 727 N N . ARG A 1 86 ? 16.833 1.300 -23.473 1.00 77.38 86 ARG A N 1
ATOM 728 C CA . ARG A 1 86 ? 18.173 1.542 -22.907 1.00 77.38 86 ARG A CA 1
ATOM 729 C C . ARG A 1 86 ? 18.254 1.323 -21.395 1.00 77.38 86 ARG A C 1
ATOM 731 O O . ARG A 1 86 ? 19.356 1.295 -20.854 1.00 77.38 86 ARG A O 1
ATOM 738 N N . SER A 1 87 ? 17.122 1.225 -20.701 1.00 73.69 87 SER A N 1
ATOM 739 C CA . SER A 1 87 ? 17.108 1.089 -19.245 1.00 73.69 87 SER A CA 1
ATOM 740 C C . SER A 1 87 ? 17.556 -0.317 -18.799 1.00 73.69 87 SER A C 1
ATOM 742 O O . SER A 1 87 ? 17.142 -1.303 -19.409 1.00 73.69 87 SER A O 1
ATOM 744 N N . PRO A 1 88 ? 18.314 -0.453 -17.692 1.00 58.88 88 PRO A N 1
ATOM 745 C CA . PRO A 1 88 ? 18.679 -1.756 -17.109 1.00 58.88 88 PRO A CA 1
ATOM 746 C C . PRO A 1 88 ? 17.475 -2.615 -16.676 1.00 58.88 88 PRO A C 1
ATOM 748 O O . PRO A 1 88 ? 17.600 -3.820 -16.470 1.00 58.88 88 PRO A O 1
ATOM 751 N N . LEU A 1 89 ? 16.279 -2.019 -16.567 1.00 52.12 89 LEU A N 1
ATOM 752 C CA . LEU A 1 89 ? 15.027 -2.744 -16.324 1.00 52.12 89 LEU A CA 1
ATOM 753 C C . LEU A 1 89 ? 14.695 -3.725 -17.463 1.00 52.12 89 LEU A C 1
ATOM 755 O O . LEU A 1 89 ? 14.032 -4.731 -17.222 1.00 52.12 89 LEU A O 1
ATOM 759 N N . ALA A 1 90 ? 15.206 -3.489 -18.676 1.00 52.47 90 ALA A N 1
ATOM 760 C CA . ALA A 1 90 ? 15.099 -4.417 -19.800 1.00 52.47 90 ALA A CA 1
ATOM 761 C C . ALA A 1 90 ? 15.710 -5.803 -19.501 1.00 52.47 90 ALA A C 1
ATOM 763 O O . ALA A 1 90 ? 15.182 -6.817 -19.962 1.00 52.47 90 ALA A O 1
ATOM 764 N N . GLU A 1 91 ? 16.781 -5.866 -18.701 1.00 50.47 91 GLU A N 1
ATOM 765 C CA . GLU A 1 91 ? 17.433 -7.124 -18.312 1.00 50.47 91 GLU A CA 1
ATOM 766 C C . GLU A 1 91 ? 16.665 -7.845 -17.196 1.00 50.47 91 GLU A C 1
ATOM 768 O O . GLU A 1 91 ? 16.478 -9.063 -17.267 1.00 50.47 91 GLU A O 1
ATOM 773 N N . ILE A 1 92 ? 16.113 -7.106 -16.226 1.00 52.16 92 ILE A N 1
ATOM 774 C CA . ILE A 1 92 ? 15.325 -7.668 -15.112 1.00 52.16 92 ILE A CA 1
ATOM 775 C C . ILE A 1 92 ? 14.069 -8.400 -15.624 1.00 52.16 92 ILE A C 1
ATOM 777 O O . ILE A 1 92 ? 13.705 -9.456 -15.105 1.00 52.16 92 ILE A O 1
ATOM 781 N N . HIS A 1 93 ? 13.441 -7.914 -16.699 1.00 51.03 93 HIS A N 1
ATOM 782 C CA . HIS A 1 93 ? 12.267 -8.560 -17.304 1.00 51.03 93 HIS A CA 1
ATOM 783 C C . HIS A 1 93 ? 12.587 -9.785 -18.179 1.00 51.03 93 HIS A C 1
ATOM 785 O O . HIS A 1 93 ? 11.676 -10.544 -18.518 1.00 51.03 93 HIS A O 1
ATOM 791 N N . SER A 1 94 ? 13.860 -10.006 -18.527 1.00 48.97 94 SER A N 1
ATOM 792 C CA . SER A 1 94 ? 14.316 -11.216 -19.224 1.00 48.97 94 SER A CA 1
ATOM 793 C C . SER A 1 94 ? 14.693 -12.362 -18.274 1.00 48.97 94 SER A C 1
ATOM 795 O O . SER A 1 94 ? 14.652 -13.519 -18.685 1.00 48.97 94 SER A O 1
ATOM 797 N N . LEU A 1 95 ? 14.995 -12.061 -17.002 1.00 42.28 95 LEU A N 1
ATOM 798 C CA . LEU A 1 95 ? 15.536 -13.031 -16.039 1.00 42.28 95 LEU A CA 1
ATOM 799 C C . LEU A 1 95 ? 14.521 -13.639 -15.059 1.00 42.28 95 LEU A C 1
ATOM 801 O O . LEU A 1 95 ? 14.862 -14.601 -14.382 1.00 42.28 95 LEU A O 1
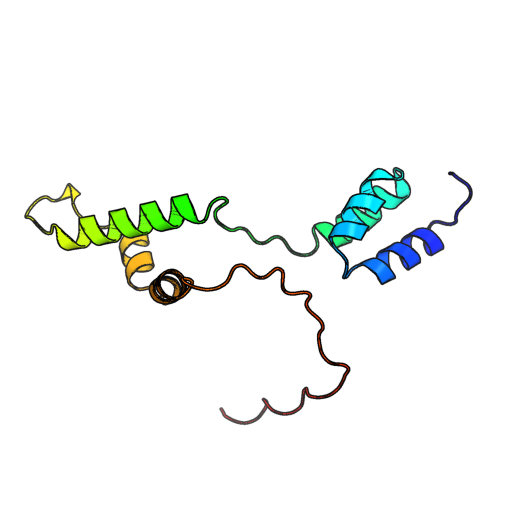ATOM 805 N N . HIS A 1 96 ? 13.265 -13.183 -15.010 1.00 43.34 96 HIS A N 1
ATOM 806 C CA . HIS A 1 96 ? 12.232 -13.821 -14.172 1.00 43.34 96 HIS A CA 1
ATOM 807 C C . HIS A 1 96 ? 11.433 -14.919 -14.903 1.00 43.34 96 HIS A C 1
ATOM 809 O O . HIS A 1 96 ? 10.225 -15.074 -14.733 1.00 43.34 96 HIS A O 1
ATOM 815 N N . SER A 1 97 ? 12.116 -15.742 -15.699 1.00 40.84 97 SER A N 1
ATOM 816 C CA . SER A 1 97 ? 11.751 -17.157 -15.806 1.00 40.84 97 SER A CA 1
ATOM 817 C C . SER A 1 97 ? 12.382 -17.868 -14.606 1.00 40.84 97 SER A C 1
ATOM 819 O O . SER A 1 97 ? 13.594 -17.799 -14.467 1.00 40.84 97 SER A O 1
ATOM 821 N N . TYR A 1 98 ? 11.586 -18.547 -13.777 1.00 33.72 98 TYR A N 1
ATOM 822 C CA . TYR A 1 98 ? 11.923 -19.132 -12.460 1.00 33.72 98 TYR A CA 1
ATOM 823 C C . TYR A 1 98 ? 11.761 -18.195 -11.256 1.00 33.72 98 TYR A C 1
ATOM 825 O O . TYR A 1 98 ? 12.697 -17.581 -10.761 1.00 33.72 98 TYR A O 1
ATOM 833 N N . SER A 1 99 ? 10.547 -18.147 -10.709 1.00 31.27 99 SER A N 1
ATOM 834 C CA . SER A 1 99 ? 10.221 -18.799 -9.426 1.00 31.27 99 SER A CA 1
ATOM 835 C C . SER A 1 99 ? 8.890 -18.255 -8.904 1.00 31.27 99 SER A C 1
ATOM 837 O O . SER A 1 99 ? 8.802 -17.189 -8.306 1.00 31.27 99 SER A O 1
ATOM 839 N N . TYR A 1 100 ? 7.828 -19.030 -9.117 1.00 40.66 100 TYR A N 1
ATOM 840 C CA . TYR A 1 100 ? 6.730 -19.040 -8.162 1.00 40.66 100 TYR A CA 1
ATOM 841 C C . TYR A 1 100 ? 7.275 -19.658 -6.872 1.00 40.66 100 TYR A C 1
ATOM 843 O O . TYR A 1 100 ? 7.423 -20.874 -6.789 1.00 40.66 100 TYR A O 1
ATOM 851 N N . LEU A 1 101 ? 7.584 -18.824 -5.883 1.00 30.94 101 LEU A N 1
ATOM 852 C CA . LEU A 1 101 ? 7.570 -19.202 -4.474 1.00 30.94 101 LEU A CA 1
ATOM 853 C C . LEU A 1 101 ? 6.980 -18.032 -3.675 1.00 30.94 101 LEU A C 1
ATOM 855 O O . LEU A 1 101 ? 7.458 -16.905 -3.815 1.00 30.94 101 LEU A O 1
ATOM 859 N N . PRO A 1 102 ? 5.963 -18.260 -2.825 1.00 35.97 102 PRO A N 1
ATOM 860 C CA . PRO A 1 102 ? 5.602 -17.305 -1.794 1.00 35.97 102 PRO A CA 1
ATOM 861 C C . PRO A 1 102 ? 6.693 -17.366 -0.720 1.00 35.97 102 PRO A C 1
ATOM 863 O O . PRO A 1 102 ? 6.640 -18.162 0.217 1.00 35.97 102 PRO A O 1
ATOM 866 N N . SER A 1 103 ? 7.738 -16.566 -0.893 1.00 34.81 103 SER A N 1
ATOM 867 C CA . SER A 1 103 ? 8.820 -16.478 0.079 1.00 34.81 103 SER A CA 1
ATOM 868 C C . SER A 1 103 ? 8.375 -15.592 1.237 1.00 34.81 103 SER A C 1
ATOM 870 O O . SER A 1 103 ? 8.440 -14.367 1.161 1.00 34.81 103 SER A O 1
ATOM 872 N N . GLN A 1 104 ? 7.941 -16.240 2.322 1.00 41.19 104 GLN A N 1
ATOM 873 C CA . GLN A 1 104 ? 8.078 -15.726 3.682 1.00 41.19 104 GLN A CA 1
ATOM 874 C C . GLN A 1 104 ? 9.418 -14.992 3.808 1.00 41.19 104 GLN A C 1
ATOM 876 O O . GLN A 1 104 ? 10.479 -15.619 3.760 1.00 41.19 104 GLN A O 1
ATOM 881 N N . THR A 1 105 ? 9.400 -13.677 4.006 1.00 34.03 105 THR A N 1
ATOM 882 C CA . THR A 1 105 ? 10.603 -12.954 4.410 1.00 34.03 105 THR A CA 1
ATOM 883 C C . THR A 1 105 ? 10.844 -13.208 5.891 1.00 34.03 105 THR A C 1
ATOM 885 O O . THR A 1 105 ? 10.458 -12.431 6.761 1.00 34.03 105 THR A O 1
ATOM 888 N N . ARG A 1 106 ? 11.491 -14.338 6.175 1.00 37.47 106 ARG A N 1
ATOM 889 C CA . ARG A 1 106 ? 12.282 -14.523 7.385 1.00 37.47 106 ARG A CA 1
ATOM 890 C C . ARG A 1 106 ? 13.548 -13.680 7.189 1.00 37.47 106 ARG A C 1
ATOM 892 O O . ARG A 1 106 ? 14.460 -14.110 6.490 1.00 37.47 106 ARG A O 1
ATOM 899 N N . TYR A 1 107 ? 13.582 -12.464 7.733 1.00 37.81 107 TYR A N 1
ATOM 900 C CA . TYR A 1 107 ? 14.828 -11.694 7.803 1.00 37.81 107 TYR A CA 1
ATOM 901 C C . TYR A 1 107 ? 15.647 -12.107 9.032 1.00 37.81 107 TYR A C 1
ATOM 903 O O . TYR A 1 107 ? 15.067 -12.467 10.061 1.00 37.81 107 TYR A O 1
ATOM 911 N N . PRO A 1 108 ? 16.988 -12.084 8.925 1.00 34.72 108 PRO A N 1
ATOM 912 C CA . PRO A 1 108 ? 17.874 -12.468 10.004 1.00 34.72 108 PRO A CA 1
ATOM 913 C C . PRO A 1 108 ? 17.860 -11.401 11.099 1.00 34.72 108 PRO A C 1
ATOM 915 O O . PRO A 1 108 ? 17.814 -10.197 10.847 1.00 34.72 108 PRO A O 1
ATOM 918 N N . SER A 1 109 ? 17.912 -11.880 12.334 1.00 37.84 109 SER A N 1
ATOM 919 C CA . SER A 1 109 ? 18.168 -11.092 13.528 1.00 37.84 109 SER A CA 1
ATOM 920 C C . SER A 1 109 ? 19.433 -10.244 13.375 1.00 37.84 109 SER A C 1
ATOM 922 O O . SER A 1 109 ? 20.502 -10.781 13.106 1.00 37.84 109 SER A O 1
ATOM 924 N N . SER A 1 110 ? 19.272 -8.939 13.602 1.00 43.59 110 SER A N 1
ATOM 925 C CA . SER A 1 110 ? 20.214 -8.026 14.261 1.00 43.59 110 SER A CA 1
ATOM 926 C C . SER A 1 110 ? 21.716 -8.280 14.055 1.00 43.59 110 SER A C 1
ATOM 928 O O . SER A 1 110 ? 22.302 -9.128 14.723 1.00 43.59 110 SER A O 1
ATOM 930 N N . GLY A 1 111 ? 22.357 -7.409 13.268 1.00 43.03 111 GLY A N 1
ATOM 931 C CA . GLY A 1 111 ? 23.782 -7.096 13.428 1.00 43.03 111 GLY A CA 1
ATOM 932 C C . GLY A 1 111 ? 24.618 -7.190 12.156 1.00 43.03 111 GLY A C 1
ATOM 933 O O . GLY A 1 111 ? 25.338 -8.162 11.993 1.00 43.03 111 GLY A O 1
ATOM 934 N N . ALA A 1 112 ? 24.562 -6.169 11.294 1.00 39.12 112 ALA A N 1
ATOM 935 C CA . ALA A 1 112 ? 25.666 -5.772 10.404 1.00 39.12 112 ALA A CA 1
ATOM 936 C C . ALA A 1 112 ? 25.271 -4.534 9.575 1.00 39.12 112 ALA A C 1
ATOM 938 O O . ALA A 1 112 ? 24.926 -4.639 8.404 1.00 39.12 112 ALA A O 1
ATOM 939 N N . TYR A 1 113 ? 25.333 -3.348 10.181 1.00 35.69 113 TYR A N 1
ATOM 940 C CA . TYR A 1 113 ? 25.507 -2.096 9.434 1.00 35.69 113 TYR A CA 1
ATOM 941 C C . TYR A 1 113 ? 26.738 -1.387 9.991 1.00 35.69 113 TYR A C 1
ATOM 943 O O . TYR A 1 113 ? 26.657 -0.445 10.771 1.00 35.69 113 TYR A O 1
ATOM 951 N N . ALA A 1 114 ? 27.898 -1.902 9.612 1.00 42.66 114 ALA A N 1
ATOM 952 C CA . ALA A 1 114 ? 29.144 -1.159 9.581 1.00 42.66 114 ALA A CA 1
ATOM 953 C C . ALA A 1 114 ? 29.746 -1.414 8.197 1.00 42.66 114 ALA A C 1
ATOM 955 O O . ALA A 1 114 ? 29.527 -2.485 7.639 1.00 42.66 114 ALA A O 1
ATOM 956 N N . TYR A 1 115 ? 30.486 -0.439 7.676 1.00 41.44 115 TYR A N 1
ATOM 957 C CA . TYR A 1 115 ? 31.075 -0.385 6.331 1.00 41.44 115 TYR A CA 1
ATOM 958 C C . TYR A 1 115 ? 30.113 0.089 5.243 1.00 41.44 115 TYR A C 1
ATOM 960 O O . TYR A 1 115 ? 29.511 -0.714 4.557 1.00 41.44 115 TYR A O 1
ATOM 968 N N . TYR A 1 116 ? 29.994 1.412 5.098 1.00 40.91 116 TYR A N 1
ATOM 969 C CA . TYR A 1 116 ? 30.248 2.126 3.835 1.00 40.91 116 TYR A CA 1
ATOM 970 C C . TY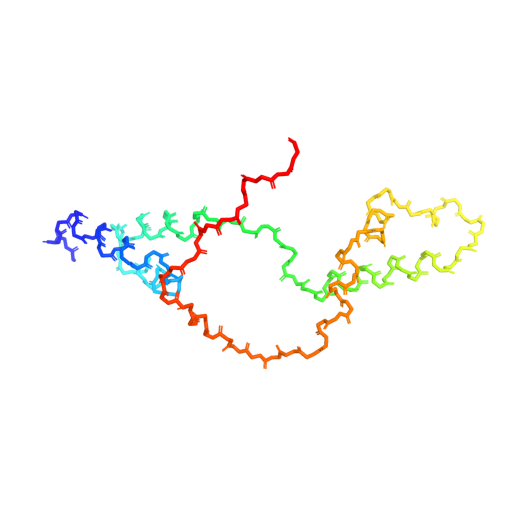R A 1 116 ? 30.314 3.636 4.124 1.00 40.91 116 TYR A C 1
ATOM 972 O O . TYR A 1 116 ? 29.416 4.401 3.796 1.00 40.91 116 TYR A O 1
ATOM 980 N N . LEU A 1 117 ? 31.401 4.060 4.772 1.00 45.00 117 LEU A N 1
ATOM 981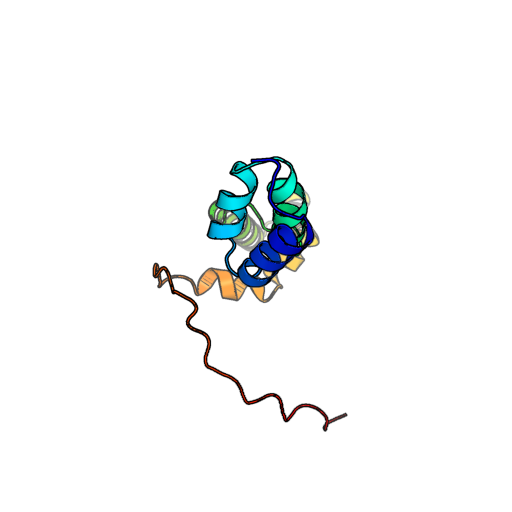 C CA . LEU A 1 117 ? 31.861 5.452 4.778 1.00 45.00 117 LEU A CA 1
ATOM 982 C C . LEU A 1 117 ? 33.390 5.455 4.712 1.00 45.00 117 LEU A C 1
ATOM 984 O O . LEU A 1 117 ? 34.056 5.770 5.687 1.00 45.00 117 LEU A O 1
ATOM 988 N N . GLN A 1 118 ? 33.938 5.044 3.567 1.00 37.44 118 GLN A N 1
ATOM 989 C CA . GLN A 1 118 ? 35.255 5.500 3.118 1.00 37.44 118 GLN A CA 1
ATOM 990 C C . GLN A 1 118 ? 35.471 5.082 1.665 1.00 37.44 118 GLN A C 1
ATOM 992 O O . GLN A 1 118 ? 35.717 3.907 1.412 1.00 37.44 118 GLN A O 1
ATOM 997 N N . SER A 1 119 ? 35.322 6.023 0.730 1.00 36.81 119 SER A N 1
ATOM 998 C CA . SER A 1 119 ? 36.005 6.108 -0.577 1.00 36.81 119 SER A CA 1
ATOM 999 C C . SER A 1 119 ? 35.336 7.216 -1.394 1.00 36.81 119 SER A C 1
ATOM 1001 O O . SER A 1 119 ? 34.236 7.011 -1.906 1.00 36.81 119 SER A O 1
ATOM 1003 N N . GLY A 1 120 ? 35.991 8.374 -1.493 1.00 37.88 120 GLY A N 1
ATOM 1004 C CA . GLY A 1 120 ? 35.557 9.530 -2.280 1.00 37.88 120 GLY A CA 1
ATOM 1005 C C . GLY A 1 120 ? 35.947 10.829 -1.610 1.00 37.88 120 GLY A C 1
ATOM 1006 O O . GLY A 1 120 ? 35.027 11.478 -1.074 1.00 37.88 120 GLY A O 1
#

Foldseek 3Di:
DPPDDLVVLLVVLVVCLVPLVVLVVQLPPDDSSVVNSVCSNVVDDDPDDPDPVVVVVVLVVLVVLVVVDDPDPVSDDDPVSVCVVVDPVVVVNVPPPDDPDPDDPPDDDDDDDDDDDDDD

Organism: NCBI:txid2804962

Sequence (120 aa):
MSNLPQELIDRIIDELSNLIEDLRNLSLVCRPWLRRARYHLFRSITLGPRDLKEIREHYAYVKQKASRRGWDPDDRLSFEEEKLLRSPLAEIHSLHSYSYLPSQTRYPSSGAYAYYLQSG